Protein AF-A0A015M3S9-F1 (afdb_monomer_lite)

Foldseek 3Di:
DDDDPVNVVVVVQVVCCVPPVDGQDDPVVDGDDDDDDPPPCPVVVVVVVVVVVVCVVCVPLQDPQDDDPPDPPDDPVVSVVSNVVRCVSNVPDDPPD

Sequence (97 aa):
MAASRDELRADLRALMNTMYNHDIGADWNNLALPPVTLTGLQGEVQANTNAIGNLNANRGAIVEIPVFYGTSGEDPEEWADKFEETFTANGLGNDDA

Radius of gyration: 32.08 Å; chains: 1; bounding box: 62×38×87 Å

pLDDT: mean 83.4, std 9.29, range [46.94, 95.12]

Organism: Rhizophagus irregularis (strain DAOM 197198w) (NCBI:txid1432141)

Structure (mmCIF, N/CA/C/O backbone):
data_AF-A0A015M3S9-F1
#
_entry.id   AF-A0A015M3S9-F1
#
loop_
_atom_site.group_PDB
_atom_site.id
_atom_site.type_symbol
_atom_site.label_atom_id
_atom_site.label_alt_id
_atom_site.label_comp_id
_atom_site.label_asym_id
_atom_site.label_entity_id
_atom_site.label_seq_id
_atom_site.pdbx_PDB_ins_code
_atom_site.Cartn_x
_atom_site.Cartn_y
_atom_site.Cartn_z
_atom_site.occupancy
_atom_site.B_iso_or_equiv
_atom_site.auth_seq_id
_atom_site.auth_comp_id
_atom_site.auth_asym_id
_atom_site.auth_atom_id
_atom_site.pdbx_PDB_model_num
ATOM 1 N N . MET A 1 1 ? 21.639 -3.538 -51.831 1.00 74.75 1 MET A N 1
ATOM 2 C CA . MET A 1 1 ? 22.386 -4.362 -50.858 1.00 74.75 1 MET A CA 1
ATOM 3 C C . MET A 1 1 ? 21.434 -4.672 -49.721 1.00 74.75 1 MET A C 1
ATOM 5 O O . MET A 1 1 ? 20.750 -3.755 -49.288 1.00 74.75 1 MET A O 1
ATOM 9 N N . ALA A 1 2 ? 21.297 -5.939 -49.331 1.00 82.62 2 ALA A N 1
ATOM 10 C CA . ALA A 1 2 ? 20.536 -6.297 -48.136 1.00 82.62 2 ALA A CA 1
ATOM 11 C C . ALA A 1 2 ? 21.426 -6.071 -46.909 1.00 82.62 2 ALA A C 1
ATOM 13 O O . ALA A 1 2 ? 22.628 -6.323 -46.996 1.00 82.62 2 ALA A O 1
ATOM 14 N N . ALA A 1 3 ? 20.845 -5.601 -45.806 1.00 82.31 3 ALA A N 1
ATOM 15 C CA . ALA A 1 3 ? 21.560 -5.521 -44.539 1.00 82.31 3 ALA A CA 1
ATOM 16 C C . ALA A 1 3 ? 21.989 -6.928 -44.106 1.00 82.31 3 ALA A C 1
ATOM 18 O O . ALA A 1 3 ? 21.231 -7.897 -44.229 1.00 82.31 3 ALA A O 1
ATOM 19 N N . SER A 1 4 ? 23.212 -7.040 -43.609 1.00 91.06 4 SER A N 1
ATOM 20 C CA . SER A 1 4 ? 23.699 -8.249 -42.968 1.00 91.06 4 SER A CA 1
ATOM 21 C C . SER A 1 4 ? 22.956 -8.491 -41.651 1.00 91.06 4 SER A C 1
ATOM 23 O O . SER A 1 4 ? 22.389 -7.589 -41.029 1.00 91.06 4 SER A O 1
ATOM 25 N N . ARG A 1 5 ? 22.971 -9.744 -41.190 1.00 87.56 5 ARG A N 1
ATOM 26 C CA . ARG A 1 5 ? 22.372 -10.120 -39.903 1.00 87.56 5 ARG A CA 1
ATOM 27 C C . ARG A 1 5 ? 23.003 -9.367 -38.726 1.00 87.56 5 ARG A C 1
ATOM 29 O O . ARG A 1 5 ? 22.315 -9.114 -37.740 1.00 87.56 5 ARG A O 1
ATOM 36 N N . ASP A 1 6 ? 24.284 -9.030 -38.829 1.00 88.25 6 ASP A N 1
ATOM 37 C CA . ASP A 1 6 ? 25.012 -8.334 -37.770 1.00 88.25 6 ASP A CA 1
ATOM 38 C C . ASP A 1 6 ? 24.652 -6.846 -37.722 1.00 88.25 6 ASP A C 1
ATOM 40 O O . ASP A 1 6 ? 24.437 -6.321 -36.632 1.00 88.25 6 ASP A O 1
ATOM 44 N N . GLU A 1 7 ? 24.462 -6.203 -38.880 1.00 90.81 7 GLU A N 1
ATOM 45 C CA . GLU A 1 7 ? 23.922 -4.836 -38.960 1.00 90.81 7 GLU A CA 1
ATOM 46 C C . GLU A 1 7 ? 22.514 -4.767 -38.354 1.00 90.81 7 GLU A C 1
ATOM 48 O O . GLU A 1 7 ? 22.256 -3.939 -37.485 1.00 90.81 7 GLU A O 1
ATOM 53 N N . LEU A 1 8 ? 21.632 -5.715 -38.698 1.00 90.75 8 LEU A N 1
ATOM 54 C CA . LEU A 1 8 ? 20.276 -5.763 -38.137 1.00 90.75 8 LEU A CA 1
ATOM 55 C C . LEU A 1 8 ? 20.283 -5.927 -36.604 1.00 90.75 8 LEU A C 1
ATOM 57 O O . LEU A 1 8 ? 19.477 -5.323 -35.896 1.00 90.75 8 LEU A O 1
ATOM 61 N N . ARG A 1 9 ? 21.191 -6.754 -36.072 1.00 88.88 9 ARG A N 1
ATOM 62 C CA . ARG A 1 9 ? 21.344 -6.955 -34.622 1.00 88.88 9 ARG A CA 1
ATOM 63 C C . ARG A 1 9 ? 21.859 -5.702 -33.923 1.00 88.88 9 ARG A C 1
ATOM 65 O O . ARG A 1 9 ? 21.397 -5.402 -32.823 1.00 88.88 9 ARG A O 1
ATOM 72 N N . ALA A 1 10 ? 22.799 -4.990 -34.541 1.00 90.06 10 ALA A N 1
ATOM 73 C CA . ALA A 1 10 ? 23.331 -3.744 -34.007 1.00 90.06 10 ALA A CA 1
ATOM 74 C C . ALA A 1 10 ? 22.245 -2.660 -33.938 1.00 90.06 10 ALA A C 1
ATOM 76 O O . ALA A 1 10 ? 22.070 -2.047 -32.884 1.00 90.06 10 ALA A O 1
ATOM 77 N N . ASP A 1 11 ? 21.460 -2.503 -35.005 1.00 92.31 11 ASP A N 1
ATOM 78 C CA . ASP A 1 11 ? 20.386 -1.507 -35.073 1.00 92.31 11 ASP A CA 1
ATOM 79 C C . ASP A 1 11 ? 19.283 -1.778 -34.043 1.00 92.31 11 ASP A C 1
ATOM 81 O O . ASP A 1 11 ? 18.837 -0.872 -33.339 1.00 92.31 11 ASP A O 1
ATOM 85 N N . LEU A 1 12 ? 18.872 -3.039 -33.885 1.00 90.75 12 LEU A N 1
ATOM 86 C CA . LEU A 1 12 ? 17.864 -3.424 -32.894 1.00 90.75 12 LEU A CA 1
ATOM 87 C C . LEU A 1 12 ? 18.363 -3.246 -31.453 1.00 90.75 12 LEU A C 1
ATOM 89 O O . LEU A 1 12 ? 17.607 -2.800 -30.589 1.00 90.75 12 LEU A O 1
ATOM 93 N N . ARG A 1 13 ? 19.641 -3.541 -31.186 1.00 90.19 13 ARG A N 1
ATOM 94 C CA . ARG A 1 13 ? 20.262 -3.280 -29.880 1.00 90.19 13 ARG A CA 1
ATOM 95 C C . ARG A 1 13 ? 20.295 -1.783 -29.571 1.00 90.19 13 ARG A C 1
ATOM 97 O O . ARG A 1 13 ? 19.961 -1.392 -28.455 1.00 90.19 13 ARG A O 1
ATOM 104 N N . ALA A 1 14 ? 20.655 -0.956 -30.553 1.00 92.00 14 ALA A N 1
ATOM 105 C CA . ALA A 1 14 ? 20.647 0.497 -30.414 1.00 92.00 14 ALA A CA 1
ATOM 106 C C . ALA A 1 14 ? 19.231 1.026 -30.138 1.00 92.00 14 ALA A C 1
ATOM 108 O O . ALA A 1 14 ? 19.044 1.795 -29.199 1.00 92.00 14 ALA A O 1
ATOM 109 N N . LEU A 1 15 ? 18.229 0.545 -30.880 1.00 91.81 15 LEU A N 1
ATOM 110 C CA . LEU A 1 15 ? 16.824 0.907 -30.690 1.00 91.81 15 LEU A CA 1
ATOM 111 C C . LEU A 1 15 ? 16.327 0.594 -29.269 1.00 91.81 15 LEU A C 1
ATOM 113 O O . LEU A 1 15 ? 15.712 1.450 -28.633 1.00 91.81 15 LEU A O 1
ATOM 117 N N . MET A 1 16 ? 16.606 -0.607 -28.753 1.00 88.19 16 MET A N 1
ATOM 118 C CA . MET A 1 16 ? 16.209 -0.995 -27.392 1.00 88.19 16 MET A CA 1
ATOM 119 C C . MET A 1 16 ? 16.885 -0.128 -26.328 1.00 88.19 16 MET A C 1
ATOM 121 O O . MET A 1 16 ? 16.226 0.307 -25.382 1.00 88.19 16 MET A O 1
ATOM 125 N N . ASN A 1 17 ? 18.165 0.194 -26.523 1.00 88.25 17 ASN A N 1
ATOM 126 C CA . ASN A 1 17 ? 18.888 1.082 -25.622 1.00 88.25 17 ASN A CA 1
ATOM 127 C C . ASN A 1 17 ? 18.304 2.505 -25.656 1.00 88.25 17 ASN A C 1
ATOM 129 O O . ASN A 1 17 ? 18.069 3.101 -24.615 1.00 88.25 17 ASN A O 1
ATOM 133 N N . THR A 1 18 ? 17.953 3.034 -26.830 1.00 92.62 18 THR A N 1
ATOM 134 C CA . THR A 1 18 ? 17.308 4.352 -26.934 1.00 92.62 18 THR A CA 1
ATOM 135 C C . THR A 1 18 ? 15.918 4.391 -26.296 1.00 92.62 18 THR A C 1
ATOM 137 O O . THR A 1 18 ? 15.602 5.359 -25.611 1.00 92.62 18 THR A O 1
ATOM 140 N N . MET A 1 19 ? 15.077 3.374 -26.510 1.00 89.06 19 MET A N 1
ATOM 141 C CA . MET A 1 19 ? 13.694 3.390 -26.008 1.00 89.06 19 MET A CA 1
ATOM 142 C C . MET A 1 19 ? 13.590 3.086 -24.515 1.00 89.06 19 MET A C 1
ATOM 144 O O . MET A 1 19 ? 12.747 3.662 -23.832 1.00 89.06 19 MET A O 1
ATOM 148 N N . TYR A 1 20 ? 14.422 2.175 -24.014 1.00 84.88 20 TYR A N 1
ATOM 149 C CA . TYR A 1 20 ? 14.273 1.623 -22.667 1.00 84.88 20 TYR A CA 1
ATOM 150 C C . TYR A 1 20 ? 15.495 1.845 -21.778 1.00 84.88 20 TYR A C 1
ATOM 152 O O . TYR A 1 20 ? 15.510 1.362 -20.647 1.00 84.88 20 TYR A O 1
ATOM 160 N N . ASN A 1 21 ? 16.523 2.545 -22.272 1.00 85.69 21 ASN A N 1
ATOM 161 C CA . ASN A 1 21 ? 17.820 2.676 -21.603 1.00 85.69 21 ASN A CA 1
ATOM 162 C C . ASN A 1 21 ? 18.382 1.306 -21.181 1.00 85.69 21 ASN A C 1
ATOM 164 O O . ASN A 1 21 ? 18.993 1.156 -20.121 1.00 85.69 21 ASN A O 1
ATOM 168 N N . HIS A 1 22 ? 18.098 0.281 -21.992 1.00 84.62 22 HIS A N 1
ATOM 169 C CA . HIS A 1 22 ? 18.438 -1.108 -21.718 1.00 84.62 22 HIS A CA 1
ATOM 170 C C . HIS A 1 22 ? 19.217 -1.712 -22.878 1.00 84.62 22 HIS A C 1
ATOM 172 O O . HIS A 1 22 ? 18.756 -1.766 -24.018 1.00 84.62 22 HIS A O 1
ATOM 178 N N . ASP A 1 23 ? 20.413 -2.194 -22.558 1.00 86.94 23 ASP A N 1
ATOM 179 C CA . ASP A 1 23 ? 21.259 -2.915 -23.489 1.00 86.94 23 ASP A CA 1
ATOM 180 C C . ASP A 1 23 ? 20.957 -4.422 -23.449 1.00 86.94 23 ASP A C 1
ATOM 182 O O . ASP A 1 23 ? 21.274 -5.115 -22.482 1.00 86.94 23 ASP A O 1
ATOM 186 N N . ILE A 1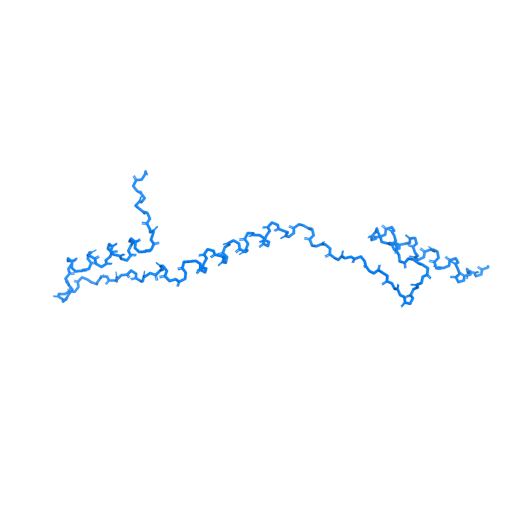 24 ? 20.373 -4.934 -24.535 1.00 83.69 24 ILE A N 1
ATOM 187 C CA . ILE A 1 24 ? 20.027 -6.354 -24.704 1.00 83.69 24 ILE A CA 1
ATOM 188 C C . ILE A 1 24 ? 21.235 -7.261 -25.010 1.00 83.69 24 ILE A C 1
ATOM 190 O O . ILE A 1 24 ? 21.093 -8.482 -25.038 1.00 83.69 24 ILE A O 1
ATOM 194 N N . GLY A 1 25 ? 22.426 -6.696 -25.237 1.00 84.06 25 GLY A N 1
ATOM 195 C CA . GLY A 1 25 ? 23.655 -7.456 -25.470 1.00 84.06 25 GLY A CA 1
ATOM 196 C C . GLY A 1 25 ? 23.717 -8.201 -26.814 1.00 84.06 25 GLY A C 1
ATOM 197 O O . GLY A 1 25 ? 22.919 -7.988 -27.729 1.00 84.06 25 GLY A O 1
ATOM 198 N N . ALA A 1 26 ? 24.737 -9.054 -26.959 1.00 80.00 26 ALA A N 1
ATOM 199 C CA . ALA A 1 26 ? 25.000 -9.824 -28.183 1.00 80.00 26 ALA A CA 1
ATOM 200 C C . ALA A 1 26 ? 24.392 -11.241 -28.167 1.00 80.00 26 ALA A C 1
ATOM 202 O O . ALA A 1 26 ? 24.169 -11.821 -29.231 1.00 80.00 26 ALA A O 1
ATOM 203 N N . ASP A 1 27 ? 24.105 -11.790 -26.982 1.00 82.50 27 ASP A N 1
ATOM 204 C CA . ASP A 1 27 ? 23.481 -13.105 -26.817 1.00 82.50 27 ASP A CA 1
ATOM 205 C C . ASP A 1 27 ? 21.975 -12.970 -26.581 1.00 82.50 27 ASP A C 1
ATOM 207 O O . ASP A 1 27 ? 21.486 -12.835 -25.463 1.00 82.50 27 ASP A O 1
ATOM 211 N N . TRP A 1 28 ? 21.230 -13.008 -27.677 1.00 82.50 28 TRP A N 1
ATOM 212 C CA . TRP A 1 28 ? 19.781 -12.831 -27.658 1.00 82.50 28 TRP A CA 1
ATOM 213 C C . TRP A 1 28 ? 19.025 -14.063 -27.151 1.00 82.50 28 TRP A C 1
ATOM 215 O O . TRP A 1 28 ? 17.827 -13.971 -26.900 1.00 82.50 28 TRP A O 1
ATOM 225 N N . ASN A 1 29 ? 19.698 -15.209 -26.996 1.00 85.19 29 ASN A N 1
ATOM 226 C CA . ASN A 1 29 ? 19.088 -16.396 -26.395 1.00 85.19 29 ASN A CA 1
ATOM 227 C C . ASN A 1 29 ? 19.115 -16.335 -24.862 1.00 85.19 29 ASN A C 1
ATOM 229 O O . ASN A 1 29 ? 18.431 -17.124 -24.214 1.00 85.19 29 ASN A O 1
ATOM 233 N N . ASN A 1 30 ? 19.891 -15.410 -24.288 1.00 83.06 30 ASN A N 1
ATOM 234 C CA . ASN A 1 30 ? 20.077 -15.266 -22.852 1.00 83.06 30 ASN A CA 1
ATOM 235 C C . ASN A 1 30 ? 20.032 -13.787 -22.437 1.00 83.06 30 ASN A C 1
ATOM 237 O O . ASN A 1 30 ? 21.008 -13.215 -21.949 1.00 83.06 30 ASN A O 1
ATOM 241 N N . LEU A 1 31 ? 18.881 -13.155 -22.674 1.00 82.44 31 LEU A N 1
ATOM 242 C CA . LEU A 1 31 ? 18.657 -11.744 -22.367 1.00 82.44 31 LEU A CA 1
ATOM 243 C C . LEU A 1 31 ? 18.730 -11.493 -20.854 1.00 82.44 31 LEU A C 1
ATOM 245 O O . LEU A 1 31 ? 17.917 -12.006 -20.085 1.00 82.44 31 LEU A O 1
ATOM 249 N N . ALA A 1 32 ? 19.661 -10.638 -20.431 1.00 74.38 32 ALA A N 1
ATOM 250 C CA . ALA A 1 32 ? 19.703 -10.120 -19.068 1.00 74.38 32 ALA A CA 1
ATOM 251 C C . ALA A 1 32 ? 18.692 -8.972 -18.928 1.00 74.38 32 ALA A C 1
ATOM 253 O O . ALA A 1 32 ? 18.990 -7.816 -19.242 1.00 74.38 32 ALA A O 1
ATOM 254 N N . LEU A 1 33 ? 17.471 -9.299 -18.500 1.00 75.38 33 LEU A N 1
ATOM 255 C CA . LEU A 1 33 ? 16.434 -8.302 -18.233 1.00 75.38 33 LEU A CA 1
ATOM 256 C C . LEU A 1 33 ? 16.831 -7.438 -17.025 1.00 75.38 33 LEU A C 1
ATOM 258 O O . LEU A 1 33 ? 17.283 -7.983 -16.012 1.00 75.38 33 LEU A O 1
ATOM 262 N N . PRO A 1 34 ? 16.664 -6.106 -17.094 1.00 73.12 34 PRO A N 1
ATOM 263 C CA . PRO A 1 34 ? 16.931 -5.253 -15.957 1.00 73.12 34 PRO A CA 1
ATOM 264 C C . PRO A 1 34 ? 15.857 -5.511 -14.890 1.00 73.12 34 PRO A C 1
ATOM 266 O O . PRO A 1 34 ? 14.706 -5.814 -15.226 1.00 73.12 34 PRO A O 1
ATOM 269 N N . PRO A 1 35 ? 16.195 -5.391 -13.599 1.00 72.62 35 PRO A N 1
ATOM 270 C CA . PRO A 1 35 ? 15.191 -5.462 -12.551 1.00 72.62 35 PRO A CA 1
ATOM 271 C C . PRO A 1 35 ? 14.146 -4.359 -12.755 1.00 72.62 35 PRO A C 1
ATOM 273 O O . PRO A 1 35 ? 14.480 -3.198 -12.998 1.00 72.62 35 PRO A O 1
ATOM 276 N N . VAL A 1 36 ? 12.868 -4.726 -12.644 1.00 73.75 36 VAL A N 1
ATOM 277 C CA . VAL A 1 36 ? 11.770 -3.757 -12.639 1.00 73.75 36 VAL A CA 1
ATOM 278 C C . VAL A 1 36 ? 11.789 -3.040 -11.295 1.00 73.75 36 VAL A C 1
ATOM 280 O O . VAL A 1 36 ? 11.384 -3.593 -10.273 1.00 73.75 36 VAL A O 1
ATOM 283 N N . THR A 1 37 ? 12.259 -1.798 -11.294 1.00 70.50 37 THR A N 1
ATOM 284 C CA . THR A 1 37 ? 12.167 -0.921 -10.126 1.00 70.50 37 THR A CA 1
ATOM 285 C C . THR A 1 37 ? 10.851 -0.156 -10.210 1.00 70.50 37 THR A C 1
ATOM 287 O O . THR A 1 37 ? 10.676 0.678 -11.097 1.00 70.50 37 THR A O 1
ATOM 290 N N . LEU A 1 38 ? 9.916 -0.427 -9.294 1.00 71.06 38 LEU A N 1
ATOM 291 C CA . LEU A 1 38 ? 8.659 0.321 -9.151 1.00 71.06 38 LEU A CA 1
ATOM 292 C C . LEU A 1 38 ? 8.921 1.700 -8.520 1.00 71.06 3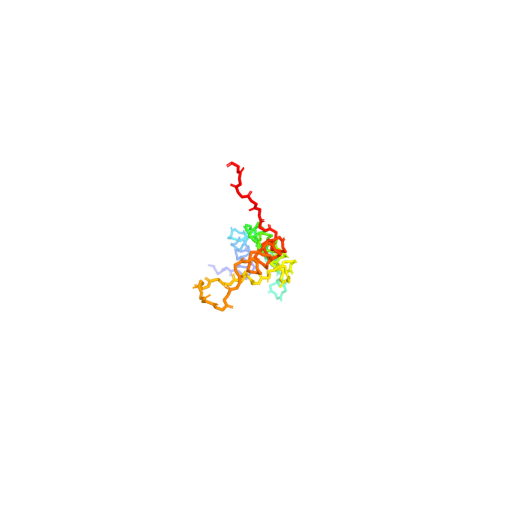8 LEU A C 1
ATOM 294 O O . LEU A 1 38 ? 8.504 1.986 -7.399 1.00 71.06 38 LEU A O 1
ATOM 298 N N . THR A 1 39 ? 9.692 2.540 -9.207 1.00 72.69 39 THR A N 1
ATOM 299 C CA . THR A 1 39 ? 10.018 3.900 -8.770 1.00 72.69 39 THR A CA 1
ATOM 300 C C . THR A 1 39 ? 8.755 4.757 -8.752 1.00 72.69 39 THR A C 1
ATOM 302 O O . THR A 1 39 ? 8.051 4.841 -9.752 1.00 72.69 39 THR A O 1
ATOM 305 N N . GLY A 1 40 ? 8.470 5.389 -7.614 1.00 75.06 40 GLY A N 1
ATOM 306 C CA . GLY A 1 40 ? 7.293 6.239 -7.406 1.00 75.06 40 GLY A CA 1
ATOM 307 C C . GLY A 1 40 ? 6.208 5.606 -6.533 1.00 75.06 40 GLY A C 1
ATOM 308 O O . GLY A 1 40 ? 5.410 6.336 -5.962 1.00 75.06 40 GLY A O 1
ATOM 309 N N . LEU A 1 41 ? 6.223 4.281 -6.344 1.00 85.12 41 LEU A N 1
ATOM 310 C CA . LEU A 1 41 ? 5.256 3.583 -5.483 1.00 85.12 41 LEU A CA 1
ATOM 311 C C . LEU A 1 41 ? 5.797 3.289 -4.079 1.00 85.12 41 LEU A C 1
ATOM 313 O O . LEU A 1 41 ? 5.041 2.862 -3.212 1.00 85.12 41 LEU A O 1
ATOM 317 N N . GLN A 1 42 ? 7.088 3.527 -3.815 1.00 86.06 42 GLN A N 1
ATOM 318 C CA . GLN A 1 42 ? 7.682 3.237 -2.504 1.00 86.06 42 GLN A CA 1
ATOM 319 C C . GLN A 1 42 ? 6.979 3.992 -1.367 1.00 86.06 42 GLN A C 1
ATOM 321 O O . GLN A 1 42 ? 6.753 3.417 -0.305 1.00 86.06 42 GLN A O 1
ATOM 326 N N . GLY A 1 43 ? 6.601 5.255 -1.597 1.00 86.75 43 GLY A N 1
ATOM 327 C CA . GLY A 1 43 ? 5.869 6.057 -0.613 1.00 86.75 43 GLY A CA 1
ATOM 328 C C . GLY A 1 43 ? 4.476 5.499 -0.318 1.00 86.75 43 GLY A C 1
ATOM 329 O O . GLY A 1 43 ? 4.106 5.365 0.846 1.00 86.75 43 GLY A O 1
ATOM 330 N N . GLU A 1 44 ? 3.734 5.105 -1.356 1.00 90.56 44 GLU A N 1
ATOM 331 C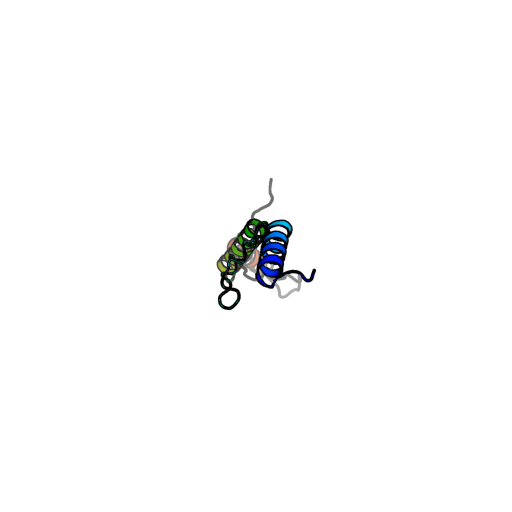 CA . GLU A 1 44 ? 2.396 4.514 -1.221 1.00 90.56 44 GLU A CA 1
ATOM 332 C C . GLU A 1 44 ? 2.441 3.147 -0.528 1.00 90.56 44 GLU A C 1
ATOM 334 O O . GLU A 1 44 ? 1.662 2.880 0.387 1.00 90.56 44 GLU A O 1
ATOM 339 N N . VAL A 1 45 ? 3.398 2.293 -0.906 1.00 90.75 45 VAL A N 1
ATOM 340 C CA . VAL A 1 45 ? 3.611 0.984 -0.272 1.00 90.75 45 VAL A CA 1
ATOM 341 C C . VAL A 1 45 ? 3.967 1.151 1.204 1.00 90.75 45 VAL A C 1
ATOM 343 O O . VAL A 1 45 ? 3.425 0.433 2.048 1.00 90.75 45 VAL A O 1
ATOM 346 N N . GLN A 1 46 ? 4.827 2.116 1.538 1.00 91.69 46 GLN A N 1
ATOM 347 C CA . GLN A 1 46 ? 5.178 2.405 2.927 1.00 91.69 46 GLN A CA 1
ATOM 348 C C . GLN A 1 46 ? 3.969 2.923 3.717 1.00 91.69 46 GLN A C 1
ATOM 350 O O . GLN A 1 46 ? 3.727 2.457 4.831 1.00 91.69 46 GLN A O 1
ATOM 355 N N . ALA A 1 47 ? 3.185 3.841 3.146 1.00 92.50 47 ALA A N 1
ATOM 356 C CA . ALA A 1 47 ? 1.984 4.379 3.781 1.00 92.50 47 ALA A CA 1
ATOM 357 C C . ALA A 1 47 ? 0.948 3.279 4.066 1.00 92.50 47 ALA A C 1
ATOM 359 O O . ALA A 1 47 ? 0.454 3.173 5.189 1.00 92.50 47 ALA A O 1
ATOM 360 N N . ASN A 1 48 ? 0.689 2.404 3.091 1.00 94.75 48 ASN A N 1
ATOM 361 C CA . ASN A 1 48 ? -0.220 1.269 3.257 1.00 94.75 48 ASN A CA 1
ATOM 362 C C . ASN A 1 48 ? 0.289 0.269 4.299 1.00 94.75 48 ASN A C 1
ATOM 364 O O . ASN A 1 48 ? -0.486 -0.209 5.125 1.00 94.75 48 ASN A O 1
ATOM 368 N N . THR A 1 49 ? 1.593 -0.017 4.300 1.00 95.12 49 THR A N 1
ATOM 369 C CA . THR A 1 49 ? 2.214 -0.894 5.303 1.00 95.12 49 THR A CA 1
ATOM 370 C C . THR A 1 49 ? 2.018 -0.337 6.712 1.00 95.12 49 THR A C 1
ATOM 372 O O . THR A 1 49 ? 1.623 -1.077 7.613 1.00 95.12 49 THR A O 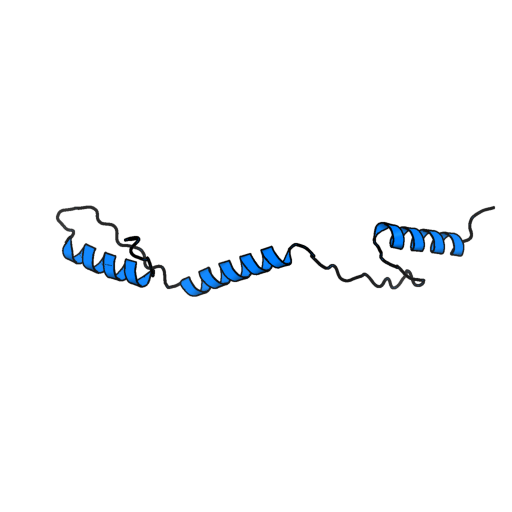1
ATOM 375 N N . ASN A 1 50 ? 2.211 0.972 6.895 1.00 91.69 50 ASN A N 1
ATOM 376 C CA . ASN A 1 50 ? 1.984 1.634 8.178 1.00 91.69 50 ASN A CA 1
ATOM 377 C C . ASN A 1 50 ? 0.505 1.575 8.594 1.00 91.69 50 ASN A C 1
ATOM 379 O O . ASN A 1 50 ? 0.204 1.232 9.734 1.00 91.69 50 ASN A O 1
ATOM 383 N N . ALA A 1 51 ? -0.424 1.856 7.673 1.00 88.31 51 ALA A N 1
ATOM 384 C CA . ALA A 1 51 ? -1.860 1.809 7.949 1.00 88.31 51 ALA A CA 1
ATOM 385 C C . ALA A 1 51 ? -2.322 0.404 8.376 1.00 88.31 51 ALA A C 1
ATOM 387 O O . ALA A 1 51 ? -3.023 0.257 9.376 1.00 88.31 51 ALA A O 1
ATOM 388 N N . ILE A 1 52 ? -1.875 -0.639 7.671 1.00 90.94 52 ILE A N 1
ATOM 389 C CA . ILE A 1 52 ? -2.161 -2.038 8.022 1.00 90.94 52 ILE A CA 1
ATOM 390 C C . ILE A 1 52 ? -1.526 -2.405 9.368 1.00 90.94 52 ILE A C 1
ATOM 392 O O . ILE A 1 52 ? -2.152 -3.096 10.172 1.00 90.94 52 ILE A O 1
ATOM 396 N N . GLY A 1 53 ? -0.300 -1.943 9.629 1.00 88.88 53 GLY A N 1
ATOM 397 C CA . GLY A 1 53 ? 0.365 -2.112 10.920 1.00 88.88 53 GLY A CA 1
ATOM 398 C C . GLY A 1 53 ? -0.466 -1.542 12.068 1.00 88.88 53 GLY A C 1
ATOM 399 O O . GLY A 1 53 ? -0.719 -2.247 13.042 1.00 88.88 53 GLY A O 1
ATOM 400 N N . ASN A 1 54 ? -0.976 -0.320 11.907 1.00 82.81 54 ASN A N 1
ATOM 401 C CA . ASN A 1 54 ? -1.834 0.335 12.894 1.00 82.81 54 ASN A CA 1
ATOM 402 C C . ASN A 1 54 ? -3.162 -0.409 13.095 1.00 82.81 54 ASN A C 1
ATOM 404 O O . ASN A 1 54 ? -3.566 -0.649 14.229 1.00 82.81 54 ASN A O 1
ATOM 408 N N . LEU A 1 55 ? -3.818 -0.839 12.012 1.00 84.62 55 LEU A N 1
ATOM 409 C CA . LEU A 1 55 ? -5.043 -1.643 12.102 1.00 84.62 55 LEU A CA 1
ATOM 410 C C . LEU A 1 55 ? -4.807 -2.962 12.844 1.00 84.62 55 LEU A C 1
ATOM 412 O O . LEU A 1 55 ? -5.632 -3.370 13.655 1.00 84.62 55 LEU A O 1
ATOM 416 N N . ASN A 1 56 ? -3.678 -3.627 12.593 1.00 82.00 56 ASN A N 1
ATOM 417 C CA . ASN A 1 56 ? -3.332 -4.867 13.280 1.00 82.00 56 ASN A CA 1
ATOM 418 C C . ASN A 1 56 ? -2.986 -4.650 14.753 1.00 82.00 56 ASN A C 1
ATOM 420 O O . ASN A 1 56 ? -3.411 -5.451 15.582 1.00 82.00 56 ASN A O 1
ATOM 424 N N . ALA A 1 57 ? -2.253 -3.583 15.077 1.00 79.19 57 ALA A N 1
ATOM 425 C CA . ALA A 1 57 ? -1.945 -3.215 16.456 1.00 79.19 57 ALA A CA 1
ATOM 426 C C . ALA A 1 57 ? -3.224 -2.923 17.259 1.00 79.19 57 ALA A C 1
ATOM 428 O O . ALA A 1 57 ? -3.324 -3.311 18.419 1.00 79.19 57 ALA A O 1
ATOM 429 N N . ASN A 1 58 ? -4.230 -2.338 16.607 1.00 70.88 58 ASN A N 1
ATOM 430 C CA . ASN A 1 58 ? -5.485 -1.933 17.238 1.00 70.88 58 ASN A CA 1
ATOM 431 C C . ASN A 1 58 ? -6.628 -2.946 17.048 1.00 70.88 58 ASN A C 1
ATOM 433 O O . ASN A 1 58 ? -7.751 -2.689 17.473 1.00 70.88 58 ASN A O 1
ATOM 437 N N . ARG A 1 59 ? -6.369 -4.121 16.452 1.00 67.56 59 ARG A N 1
ATOM 438 C CA . ARG A 1 59 ? -7.401 -5.119 16.092 1.00 67.56 59 ARG A CA 1
ATOM 439 C C . ARG A 1 59 ? -8.166 -5.699 17.292 1.00 67.56 59 ARG A C 1
ATOM 441 O O . ARG A 1 59 ? -9.200 -6.325 17.096 1.00 67.56 59 ARG A O 1
ATOM 448 N N . GLY A 1 60 ? -7.654 -5.516 18.509 1.00 61.19 60 GLY A N 1
ATOM 449 C CA . GLY A 1 60 ? -8.326 -5.865 19.766 1.00 61.19 60 GLY A CA 1
ATOM 450 C C . GLY A 1 60 ? -8.567 -4.677 20.701 1.00 61.19 60 GLY A C 1
ATOM 451 O O . GLY A 1 60 ? -9.045 -4.890 21.806 1.00 61.19 60 GLY A O 1
ATOM 452 N N . ALA A 1 61 ? -8.216 -3.457 20.280 1.00 60.25 61 ALA A N 1
ATOM 453 C CA . ALA A 1 61 ? -8.400 -2.241 21.070 1.00 60.25 61 ALA A CA 1
ATOM 454 C C . ALA A 1 61 ? -9.767 -1.584 20.834 1.00 60.25 61 ALA A C 1
ATOM 456 O O . ALA A 1 61 ? -10.137 -0.716 21.603 1.00 60.25 61 ALA A O 1
ATOM 457 N N . ILE A 1 62 ? -10.511 -1.983 19.792 1.00 67.44 62 ILE A N 1
ATOM 458 C CA . ILE A 1 62 ? -11.855 -1.457 19.524 1.00 67.44 62 ILE A CA 1
ATOM 459 C C . ILE A 1 62 ? -12.881 -2.309 20.276 1.00 67.44 62 ILE A C 1
ATOM 461 O O . ILE A 1 62 ? -13.334 -3.342 19.782 1.00 67.44 62 ILE A O 1
ATOM 465 N N . VAL A 1 63 ? -13.223 -1.881 21.483 1.00 77.19 63 VAL A N 1
ATOM 466 C CA . VAL A 1 63 ? -14.397 -2.332 22.223 1.00 77.19 63 VAL A CA 1
ATOM 467 C C . VAL A 1 63 ? -15.623 -1.583 21.690 1.00 77.19 63 VAL A C 1
ATOM 469 O O . VAL A 1 63 ? -15.587 -0.371 21.466 1.00 77.19 63 VAL A O 1
ATOM 472 N N . GLU A 1 64 ? -16.711 -2.309 21.439 1.00 82.19 64 GLU A N 1
ATOM 473 C CA . GLU A 1 64 ? -17.971 -1.716 20.986 1.00 82.19 64 GLU A CA 1
ATOM 474 C C . GLU A 1 64 ? -18.524 -0.776 22.064 1.00 82.19 64 GLU A C 1
ATOM 476 O O . GLU A 1 64 ? -18.737 -1.192 23.202 1.00 82.19 64 GLU A O 1
ATOM 481 N N . ILE A 1 65 ? -18.748 0.492 21.704 1.00 84.69 65 ILE A N 1
ATOM 482 C CA . ILE A 1 65 ? -19.354 1.470 22.613 1.00 84.69 65 ILE A CA 1
ATOM 483 C C . ILE A 1 65 ? -20.807 1.043 22.871 1.00 84.69 65 ILE A C 1
ATOM 485 O O . ILE A 1 65 ? -21.558 0.855 21.907 1.00 84.69 65 ILE A O 1
ATOM 489 N N . PRO A 1 66 ? -21.235 0.903 24.138 1.00 85.94 66 PRO A N 1
ATOM 490 C CA . PRO A 1 66 ? -22.589 0.476 24.461 1.00 85.94 66 PRO A CA 1
ATOM 491 C C . PRO A 1 66 ? -23.621 1.504 23.980 1.00 85.94 66 PRO A C 1
ATOM 493 O O . PRO A 1 66 ? -23.464 2.710 24.169 1.00 85.94 66 PRO A O 1
ATOM 496 N N . VAL A 1 67 ? -24.720 1.028 23.397 1.00 88.31 67 VAL A N 1
ATOM 497 C CA . VAL A 1 67 ? -25.854 1.876 22.992 1.00 88.31 67 VAL A CA 1
ATOM 498 C C . VAL A 1 67 ? -26.782 2.105 24.189 1.00 88.31 67 VAL A C 1
ATOM 500 O O . VAL A 1 67 ? -27.033 1.169 24.944 1.00 88.31 67 VAL A O 1
ATOM 503 N N . PHE A 1 68 ? -27.308 3.326 24.340 1.00 91.69 68 PHE A N 1
ATOM 504 C CA . PHE A 1 68 ? -28.321 3.677 25.342 1.00 91.69 68 PHE A CA 1
ATOM 505 C C . PHE A 1 68 ? -29.649 4.016 24.668 1.00 91.69 68 PHE A C 1
ATOM 507 O O . PHE A 1 68 ? -29.703 4.930 23.841 1.00 91.69 68 PHE A O 1
ATOM 514 N N . TYR A 1 69 ? -30.723 3.309 25.020 1.00 91.31 69 TYR A N 1
ATOM 515 C CA . TYR A 1 69 ? -32.051 3.518 24.431 1.00 91.31 69 TYR A CA 1
ATOM 516 C C . TYR A 1 69 ? -33.003 4.335 25.323 1.00 91.31 69 TYR A C 1
ATOM 518 O O . TYR A 1 69 ? -34.085 4.715 24.869 1.00 91.31 69 TYR A O 1
ATOM 526 N N . GLY A 1 7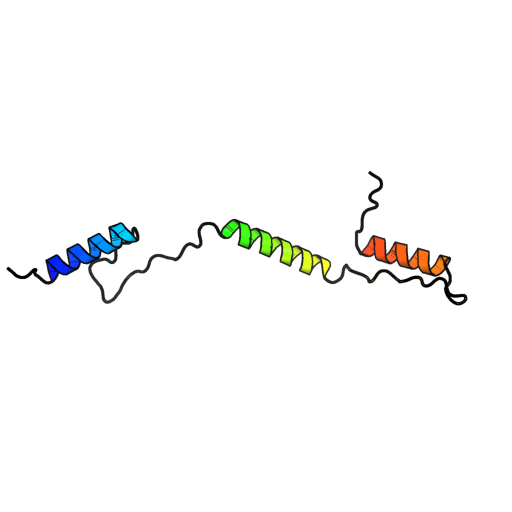0 ? -32.614 4.644 26.566 1.00 87.94 70 GLY A N 1
ATOM 527 C CA . GLY A 1 70 ? -33.417 5.424 27.516 1.00 87.94 70 GLY A CA 1
ATOM 528 C C . GLY A 1 70 ? -34.693 4.716 27.983 1.00 87.94 70 GLY A C 1
ATOM 529 O O . GLY A 1 70 ? -35.673 5.365 28.353 1.00 87.94 70 GLY A O 1
ATOM 530 N N . THR A 1 71 ? -34.719 3.388 27.922 1.00 91.25 71 THR A N 1
ATOM 531 C CA . THR A 1 71 ? -35.852 2.571 28.359 1.00 91.25 71 THR A CA 1
ATOM 532 C C . THR A 1 71 ? -35.863 2.412 29.878 1.00 91.25 71 THR A C 1
ATOM 534 O O . THR A 1 71 ? -34.837 2.497 30.541 1.00 91.25 71 THR A O 1
ATOM 537 N N . SER A 1 72 ? -37.031 2.131 30.462 1.00 83.81 72 SER A N 1
ATOM 538 C CA . SER A 1 72 ? -37.192 2.014 31.922 1.00 83.81 72 SER A CA 1
ATOM 539 C C . SER A 1 72 ? -36.403 0.870 32.575 1.00 83.81 72 SER A C 1
ATOM 541 O O . SER A 1 72 ? -36.435 0.744 33.794 1.00 83.81 72 SER A O 1
ATOM 543 N N . GLY A 1 73 ? -35.787 -0.010 31.781 1.00 87.31 73 GLY A N 1
ATOM 544 C CA . GLY A 1 73 ? -34.939 -1.103 32.257 1.00 87.31 73 GLY A CA 1
ATOM 545 C C . GLY A 1 73 ? -33.441 -0.837 32.113 1.00 87.31 73 GLY A C 1
ATOM 546 O O . GLY A 1 73 ? -32.658 -1.691 32.513 1.00 87.31 73 GLY A O 1
ATOM 547 N N . GLU A 1 74 ? -33.044 0.294 31.532 1.00 88.44 74 GLU A N 1
ATOM 548 C CA . GLU A 1 74 ? -31.641 0.685 31.414 1.00 88.44 74 GLU A CA 1
ATOM 549 C C . GLU A 1 74 ? -31.259 1.591 32.579 1.00 88.44 74 GLU A C 1
ATOM 551 O O . GLU A 1 74 ? -31.954 2.564 32.876 1.00 88.44 74 GLU A O 1
ATOM 556 N N . ASP A 1 75 ? -30.143 1.267 33.223 1.00 93.25 75 ASP A N 1
ATOM 557 C CA . ASP A 1 75 ? -29.548 2.096 34.260 1.00 93.25 75 ASP A CA 1
ATOM 558 C C . ASP A 1 75 ? -28.587 3.112 33.607 1.00 93.25 75 ASP A C 1
ATOM 560 O O . ASP A 1 75 ? -27.600 2.705 32.982 1.00 93.25 75 ASP A O 1
ATOM 564 N N . PRO A 1 76 ? -28.869 4.426 33.700 1.00 92.38 76 PRO A N 1
ATOM 565 C CA . PRO A 1 76 ? -27.991 5.455 33.158 1.00 92.38 76 PRO A CA 1
ATOM 566 C C . PRO A 1 76 ? -26.588 5.449 33.777 1.00 92.38 76 PRO A C 1
ATOM 568 O O . PRO A 1 76 ? -25.636 5.783 33.075 1.00 92.38 76 PRO A O 1
ATOM 571 N N . GLU A 1 77 ? -26.453 5.085 35.058 1.00 93.38 77 GLU A N 1
ATOM 572 C CA . GLU A 1 77 ? -25.150 5.022 35.733 1.00 93.38 77 GLU A CA 1
ATOM 573 C C . GLU A 1 77 ? -24.337 3.838 35.197 1.00 93.38 77 GLU A C 1
ATOM 575 O O . GLU A 1 77 ? -23.201 4.016 34.763 1.00 93.38 77 GLU A O 1
ATOM 580 N N . GLU A 1 78 ? -24.952 2.655 35.093 1.00 92.44 78 GLU A N 1
ATOM 581 C CA . GLU A 1 78 ? -24.295 1.470 34.522 1.00 92.44 78 GLU A CA 1
ATOM 582 C C . GLU A 1 78 ? -23.883 1.688 33.056 1.00 92.44 78 GLU A C 1
ATOM 584 O O . GLU A 1 78 ? -22.835 1.209 32.613 1.00 92.44 78 GLU A O 1
ATOM 589 N N . TRP A 1 79 ? -24.700 2.404 32.277 1.00 94.12 79 TRP A N 1
ATOM 590 C CA . TRP A 1 79 ? -24.339 2.753 30.906 1.00 94.12 79 TRP A CA 1
ATOM 591 C C . TRP A 1 79 ? -23.153 3.723 30.854 1.00 94.12 79 TRP A C 1
ATOM 593 O O . TRP A 1 79 ? -22.250 3.510 30.044 1.00 94.12 79 TRP A O 1
ATOM 603 N N . ALA A 1 80 ? -23.139 4.756 31.703 1.00 92.44 80 ALA A N 1
ATOM 604 C CA . ALA A 1 80 ? -22.061 5.741 31.739 1.00 92.44 80 ALA A CA 1
ATOM 605 C C . ALA A 1 80 ? -20.714 5.092 32.094 1.00 92.44 80 ALA A C 1
ATOM 607 O O . ALA A 1 80 ? -19.726 5.334 31.400 1.00 92.44 80 ALA A O 1
ATOM 608 N N . ASP A 1 81 ? -20.700 4.193 33.081 1.00 93.25 81 ASP A N 1
ATOM 609 C CA . ASP A 1 81 ? -19.501 3.448 33.477 1.00 93.25 81 ASP A CA 1
ATOM 610 C C . ASP A 1 81 ? -18.959 2.591 32.318 1.00 93.25 81 ASP A C 1
ATOM 612 O O . ASP A 1 81 ? -17.768 2.623 31.999 1.00 93.25 81 ASP A O 1
ATOM 616 N N . LYS A 1 82 ? -19.841 1.860 31.619 1.00 89.88 82 LYS A N 1
ATOM 617 C CA . LYS A 1 82 ? -19.451 1.049 30.450 1.00 89.88 82 LYS A CA 1
ATOM 618 C C . LYS A 1 82 ? -19.004 1.912 29.272 1.00 89.88 82 LYS A C 1
ATOM 620 O O . LYS A 1 82 ? -18.102 1.529 28.526 1.00 89.88 82 LYS A O 1
ATOM 625 N N . PHE A 1 83 ? -19.629 3.068 29.066 1.00 90.44 83 PHE A N 1
ATOM 626 C CA . PHE A 1 83 ? -19.197 4.015 28.047 1.00 90.44 83 PHE A CA 1
ATOM 627 C C . PHE A 1 83 ? -17.770 4.495 28.332 1.00 90.44 83 PHE A C 1
ATOM 629 O O . PHE A 1 83 ? -16.930 4.410 27.443 1.00 90.44 83 PHE A O 1
ATOM 636 N N . GLU A 1 84 ? -17.466 4.926 29.558 1.00 89.25 84 GLU A N 1
ATOM 637 C CA . GLU A 1 84 ? -16.134 5.417 29.930 1.00 89.25 84 GLU A CA 1
ATOM 638 C C . GLU A 1 84 ? -15.056 4.327 29.808 1.00 89.25 84 GLU A C 1
ATOM 640 O O . GLU A 1 84 ? -13.965 4.584 29.285 1.00 89.25 84 GLU A O 1
ATOM 645 N N .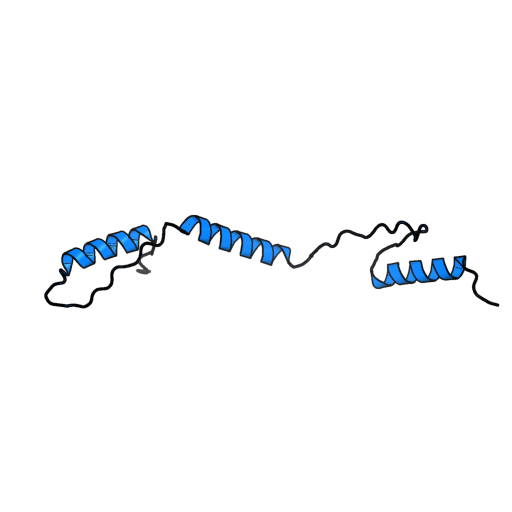 GLU A 1 85 ? -15.378 3.091 30.203 1.00 86.56 85 GLU A N 1
ATOM 646 C CA . GLU A 1 85 ? -14.495 1.932 30.044 1.00 86.56 85 GLU A CA 1
ATOM 647 C C . GLU A 1 85 ? -14.162 1.680 28.566 1.00 86.56 85 GLU A C 1
ATOM 649 O O . GLU A 1 85 ? -12.989 1.586 28.192 1.00 86.56 85 GLU A O 1
ATOM 654 N N . THR A 1 86 ? -15.182 1.614 27.704 1.00 86.31 86 THR A N 1
ATOM 655 C CA . THR A 1 86 ? -14.998 1.353 26.266 1.00 86.31 86 THR A CA 1
ATOM 656 C C . THR A 1 86 ? -14.358 2.527 25.524 1.00 86.31 86 THR A C 1
ATOM 658 O O . THR A 1 86 ? -13.501 2.315 24.668 1.00 86.31 86 THR A O 1
ATOM 661 N N . PHE A 1 87 ? -14.699 3.767 25.878 1.00 83.38 87 PHE A N 1
ATOM 662 C CA . PHE A 1 87 ? -14.106 4.989 25.331 1.00 83.38 87 PHE A CA 1
ATOM 663 C C . PHE A 1 87 ? -12.603 5.063 25.627 1.00 83.38 87 PHE A C 1
ATOM 665 O O . PHE A 1 87 ? -11.795 5.274 24.717 1.00 83.38 87 PHE A O 1
ATOM 672 N N . THR A 1 88 ? -12.224 4.789 26.880 1.00 81.06 88 THR A N 1
ATOM 673 C CA . THR A 1 88 ? -10.824 4.732 27.316 1.00 81.06 88 THR A CA 1
ATOM 674 C C . THR A 1 88 ? -10.077 3.573 26.662 1.00 81.06 88 THR A C 1
ATOM 676 O O . THR A 1 88 ? -8.966 3.761 26.164 1.00 81.06 88 THR A O 1
ATOM 679 N N . ALA A 1 89 ? -10.681 2.380 26.610 1.00 80.12 89 ALA A N 1
ATOM 680 C CA . ALA A 1 89 ? -10.087 1.207 25.967 1.00 80.12 89 ALA A CA 1
ATOM 681 C C . ALA A 1 89 ? -9.808 1.438 24.470 1.00 80.12 89 ALA A C 1
ATOM 683 O O . ALA A 1 89 ? -8.777 0.996 23.961 1.00 80.12 89 ALA A O 1
ATOM 684 N N . ASN A 1 90 ? -10.680 2.201 23.802 1.00 78.25 90 ASN A N 1
ATOM 685 C CA . ASN A 1 90 ? -10.540 2.595 22.401 1.00 78.25 90 ASN A CA 1
ATOM 686 C C . ASN A 1 90 ? -9.486 3.691 22.169 1.00 78.25 90 ASN A C 1
ATOM 688 O O . ASN A 1 90 ? -9.193 4.013 21.016 1.00 78.25 90 ASN A O 1
ATOM 692 N N . GLY A 1 91 ? -8.923 4.280 23.231 1.00 76.44 91 GLY A N 1
ATOM 693 C CA . GLY A 1 91 ? -7.968 5.384 23.130 1.00 76.44 91 GLY A CA 1
ATOM 694 C C . GLY A 1 91 ? -8.564 6.634 22.479 1.00 76.44 91 GLY A C 1
ATOM 695 O O . GLY A 1 91 ? -7.830 7.402 21.853 1.00 76.44 91 GLY A O 1
ATOM 696 N N . LEU A 1 92 ? -9.885 6.817 22.580 1.00 75.81 92 LEU A N 1
ATOM 697 C CA . LEU A 1 92 ? -10.557 8.020 22.104 1.00 75.81 92 LEU A CA 1
ATOM 698 C C . LEU A 1 92 ? -10.167 9.169 23.043 1.00 75.81 92 LEU A C 1
ATOM 700 O O . LEU A 1 92 ? -10.294 9.063 24.260 1.00 75.81 92 LEU A O 1
ATOM 704 N N . GLY A 1 93 ? -9.590 10.232 22.487 1.00 67.38 93 GLY A N 1
ATOM 705 C CA . GLY A 1 93 ? -9.232 11.421 23.257 1.00 67.38 93 GLY A CA 1
ATOM 706 C C . GLY A 1 93 ? -10.464 12.279 23.532 1.00 67.38 93 GLY A C 1
ATOM 707 O O . GLY A 1 93 ? -11.375 12.333 22.708 1.00 67.38 93 GLY A O 1
ATOM 708 N N . ASN A 1 94 ? -10.477 12.985 24.663 1.00 70.12 94 ASN A N 1
ATOM 709 C CA . ASN A 1 94 ? -11.399 14.103 24.837 1.00 70.12 94 ASN A CA 1
ATOM 710 C C . ASN A 1 94 ? -10.931 15.242 23.925 1.00 70.12 94 ASN A C 1
ATOM 712 O O . ASN A 1 94 ? -9.851 15.794 24.143 1.00 70.12 94 ASN A O 1
ATOM 716 N N . ASP A 1 95 ? -11.735 15.603 22.927 1.00 63.84 95 ASP A N 1
ATOM 717 C CA . ASP A 1 95 ? -11.498 16.758 22.047 1.00 63.84 95 ASP A CA 1
ATOM 718 C C . ASP A 1 95 ? -11.817 18.096 22.761 1.00 63.84 95 ASP A C 1
ATOM 720 O O . ASP A 1 95 ? -12.406 19.006 22.184 1.00 63.84 95 ASP A O 1
ATOM 724 N N . ASP A 1 96 ? -11.420 18.241 24.029 1.00 57.69 96 ASP A N 1
ATOM 725 C CA . ASP A 1 96 ? -11.604 19.466 24.823 1.00 57.69 96 ASP A CA 1
ATOM 726 C C . ASP A 1 96 ? -10.461 20.481 24.580 1.00 57.69 96 ASP A C 1
ATOM 728 O O . ASP A 1 96 ? -9.893 21.034 25.529 1.00 57.69 96 ASP A O 1
ATOM 732 N N . ALA A 1 97 ? -10.086 20.704 23.312 1.00 46.94 97 ALA A N 1
ATOM 733 C CA . ALA A 1 97 ? -9.064 21.676 22.897 1.00 46.94 97 ALA A CA 1
ATOM 734 C C . ALA A 1 97 ? -9.663 22.930 22.241 1.00 46.94 97 ALA A C 1
ATOM 736 O O . ALA A 1 97 ? -10.488 22.789 21.310 1.00 46.94 97 ALA A O 1
#

Secondary structure (DSSP, 8-state):
-PPPHHHHHHHHHHHHHHHHS----S-TTS--PPP---TT-HHHHHHHHHHHHHHHHTTTT-PPPPP----TT--HHHHHHHHHHHHHHTT------